Protein AF-A0A3B9PX40-F1 (afdb_monomer_lite)

Secondary structure (DSSP, 8-state):
----S-HHHHHT-SSEEEEEEEEETTEEEEEEEEE-HHHHHHHHHHHHHTT---HHHHHHHHHHHHHT--

Structure (mmCIF, N/CA/C/O backbone):
data_AF-A0A3B9PX40-F1
#
_entry.id   AF-A0A3B9PX40-F1
#
loop_
_atom_site.group_PDB
_atom_site.id
_atom_site.type_symbol
_atom_site.label_atom_id
_atom_site.label_alt_id
_atom_site.label_comp_id
_atom_site.label_asym_id
_atom_site.label_entity_id
_atom_site.label_seq_id
_atom_site.pdbx_PDB_ins_code
_atom_site.Cartn_x
_atom_site.Cartn_y
_atom_site.Cartn_z
_atom_site.occupancy
_atom_site.B_iso_or_equiv
_atom_site.auth_seq_id
_atom_site.auth_comp_id
_atom_site.auth_asym_id
_atom_site.auth_atom_id
_atom_site.pdbx_PDB_model_num
ATOM 1 N N . ILE A 1 1 ? -10.962 7.569 -12.532 1.00 85.19 1 ILE A N 1
ATOM 2 C CA . ILE A 1 1 ? -9.584 7.052 -12.327 1.00 85.19 1 ILE A CA 1
ATOM 3 C C . ILE A 1 1 ? -8.785 8.140 -11.621 1.00 85.19 1 ILE A C 1
ATOM 5 O O . ILE A 1 1 ? -8.833 9.275 -12.077 1.00 85.19 1 ILE A O 1
ATOM 9 N N . CYS A 1 2 ? -8.117 7.819 -10.511 1.00 96.44 2 CYS A N 1
ATOM 10 C CA . CYS A 1 2 ? -7.314 8.752 -9.713 1.00 96.44 2 CYS A CA 1
ATOM 11 C C . CYS A 1 2 ? -5.911 8.161 -9.508 1.00 96.44 2 CYS A C 1
ATOM 13 O O . CYS A 1 2 ? -5.791 6.963 -9.265 1.00 96.44 2 CYS A O 1
ATOM 15 N N . ILE A 1 3 ? -4.869 8.990 -9.611 1.00 96.81 3 ILE A N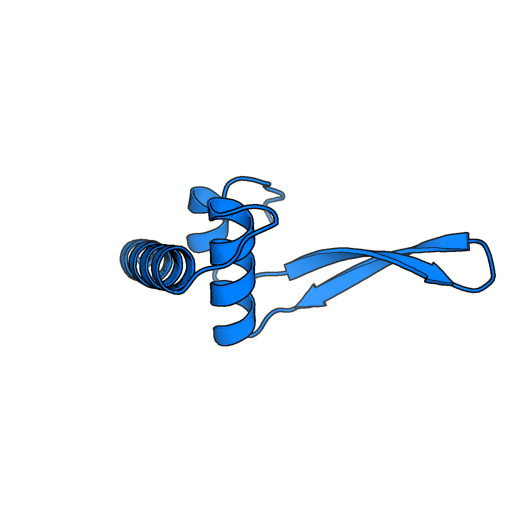 1
ATOM 16 C CA . ILE A 1 3 ? -3.489 8.631 -9.258 1.00 96.81 3 ILE A CA 1
ATOM 17 C C . ILE A 1 3 ? -3.123 9.458 -8.031 1.00 96.81 3 ILE A C 1
ATOM 19 O O . ILE A 1 3 ? -3.233 10.682 -8.058 1.00 96.81 3 ILE A O 1
ATOM 23 N N . THR A 1 4 ? -2.701 8.800 -6.955 1.00 97.25 4 THR A N 1
ATOM 24 C CA . THR A 1 4 ? -2.419 9.465 -5.683 1.00 97.25 4 THR A CA 1
ATOM 25 C C . THR A 1 4 ? -1.274 8.787 -4.944 1.00 97.25 4 THR A C 1
ATOM 27 O O . THR A 1 4 ? -1.024 7.597 -5.110 1.00 97.25 4 THR A O 1
ATOM 30 N N . HIS A 1 5 ? -0.590 9.566 -4.113 1.00 95.81 5 HIS A N 1
ATOM 31 C CA . HIS A 1 5 ? 0.382 9.088 -3.131 1.00 95.81 5 HIS A CA 1
ATOM 32 C C . HIS A 1 5 ? -0.164 9.177 -1.696 1.00 95.81 5 HIS A C 1
ATOM 34 O O . HIS A 1 5 ? 0.516 8.772 -0.758 1.00 95.81 5 HIS A O 1
ATOM 40 N N . LEU A 1 6 ? -1.377 9.712 -1.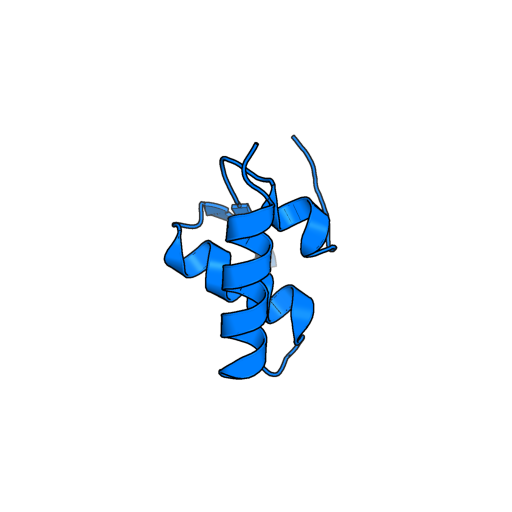516 1.00 97.19 6 LEU A N 1
ATOM 41 C CA . LEU A 1 6 ? -2.013 9.874 -0.212 1.00 97.19 6 LEU A CA 1
ATOM 42 C C . LEU A 1 6 ? -2.826 8.629 0.137 1.00 97.19 6 LEU A C 1
ATOM 44 O O . LEU A 1 6 ? -3.748 8.260 -0.596 1.00 97.19 6 LEU A O 1
ATOM 48 N N . ALA A 1 7 ? -2.501 8.016 1.276 1.00 97.00 7 ALA A N 1
ATOM 49 C CA . ALA A 1 7 ? -3.171 6.821 1.786 1.00 97.00 7 ALA A CA 1
ATOM 50 C C . ALA A 1 7 ? -4.680 7.045 1.958 1.00 97.00 7 ALA A C 1
ATOM 52 O O . ALA A 1 7 ? -5.479 6.189 1.595 1.00 97.00 7 ALA A O 1
ATOM 53 N N . GLN A 1 8 ? -5.064 8.232 2.432 1.00 96.12 8 GLN A N 1
ATOM 54 C CA . GLN A 1 8 ? -6.449 8.622 2.688 1.00 96.12 8 GLN A CA 1
ATOM 55 C C . GLN A 1 8 ? -7.287 8.575 1.415 1.00 96.12 8 GLN A C 1
ATOM 57 O O . GLN A 1 8 ? -8.375 8.028 1.426 1.00 96.12 8 GLN A O 1
ATOM 62 N N . ILE A 1 9 ? -6.764 9.085 0.296 1.00 97.00 9 ILE A N 1
ATOM 63 C CA . ILE A 1 9 ? -7.476 9.042 -0.988 1.00 97.00 9 ILE A CA 1
ATOM 64 C C . ILE A 1 9 ? -7.503 7.609 -1.529 1.00 97.00 9 ILE A C 1
ATOM 66 O O . ILE A 1 9 ? -8.514 7.156 -2.057 1.00 97.00 9 ILE A O 1
ATOM 70 N N . ALA A 1 10 ? -6.391 6.885 -1.403 1.00 97.44 10 ALA A N 1
ATOM 71 C CA . ALA A 1 10 ? -6.274 5.534 -1.932 1.00 97.44 10 ALA A CA 1
ATOM 72 C C . ALA A 1 10 ? -7.165 4.516 -1.188 1.00 97.44 10 ALA A C 1
ATOM 74 O O . ALA A 1 10 ? -7.581 3.515 -1.780 1.00 97.44 10 ALA A O 1
ATOM 75 N N . ALA A 1 11 ? -7.498 4.773 0.080 1.00 97.38 11 ALA A N 1
ATOM 76 C CA . ALA A 1 11 ? -8.382 3.936 0.888 1.00 97.38 11 ALA A CA 1
ATOM 77 C C . ALA A 1 11 ? -9.817 3.867 0.329 1.00 97.38 11 ALA A C 1
ATOM 79 O O . ALA A 1 11 ? -10.373 2.769 0.271 1.00 97.38 11 ALA A O 1
ATOM 80 N N . PHE A 1 12 ? -10.346 4.972 -0.211 1.00 96.94 12 PHE A N 1
ATOM 81 C CA . PHE A 1 12 ? -11.676 5.059 -0.847 1.00 96.94 12 PHE A CA 1
ATOM 82 C C . PHE A 1 12 ? -11.806 4.313 -2.188 1.00 96.94 12 PHE A C 1
ATOM 84 O O . PHE A 1 12 ? -12.862 4.338 -2.809 1.00 96.94 12 PHE A O 1
ATOM 91 N N . SER A 1 13 ? -10.741 3.688 -2.699 1.00 96.12 13 SER A N 1
ATOM 92 C CA . SER A 1 13 ? -10.807 3.000 -3.994 1.00 96.12 13 SER A CA 1
ATOM 93 C C . SER A 1 13 ? -11.612 1.698 -3.930 1.00 96.12 13 SER A C 1
ATOM 95 O O . SER A 1 13 ? -11.293 0.816 -3.133 1.00 96.12 13 SER A O 1
ATOM 97 N N . ASP A 1 14 ? -12.572 1.520 -4.840 1.00 95.31 14 ASP A N 1
ATOM 98 C CA . ASP A 1 14 ? -13.234 0.220 -5.051 1.00 95.31 14 ASP A CA 1
ATOM 99 C C . ASP A 1 14 ? -12.257 -0.812 -5.638 1.00 95.31 14 ASP A C 1
ATOM 101 O O . ASP A 1 14 ? -12.240 -1.984 -5.268 1.00 95.31 14 ASP A O 1
ATOM 105 N N . HIS A 1 15 ? -11.389 -0.347 -6.542 1.00 96.38 15 HIS A N 1
ATOM 106 C CA . HIS A 1 15 ? -10.314 -1.127 -7.143 1.00 96.38 15 HIS A CA 1
ATOM 107 C C . HIS A 1 15 ? -8.986 -0.398 -6.971 1.00 96.38 15 HIS A C 1
ATOM 109 O O . HIS A 1 15 ? -8.825 0.734 -7.437 1.00 96.38 15 HIS A O 1
ATOM 115 N N . HIS A 1 16 ? -8.021 -1.061 -6.337 1.00 97.69 16 HIS A N 1
ATOM 116 C CA . HIS A 1 16 ? -6.709 -0.489 -6.065 1.00 97.69 16 HIS A CA 1
ATOM 117 C C . HIS A 1 16 ? -5.652 -1.130 -6.967 1.00 97.69 16 HIS A C 1
ATOM 119 O O . HIS A 1 16 ? -5.542 -2.352 -7.046 1.00 97.69 16 HIS A O 1
ATOM 125 N N . TYR A 1 17 ? -4.848 -0.296 -7.626 1.00 98.19 17 TYR A N 1
ATOM 126 C CA . TYR A 1 17 ? -3.732 -0.734 -8.459 1.00 98.19 17 TYR A CA 1
ATOM 127 C C . TYR A 1 17 ? -2.425 -0.142 -7.946 1.00 98.19 17 TYR A C 1
ATOM 129 O O . TYR A 1 17 ? -2.343 1.061 -7.704 1.00 98.19 17 TYR A O 1
ATOM 137 N N . ARG A 1 18 ? -1.386 -0.972 -7.836 1.00 97.06 18 ARG A N 1
ATOM 138 C CA . ARG A 1 18 ? -0.025 -0.514 -7.554 1.00 97.06 18 ARG A CA 1
ATOM 139 C C . ARG A 1 18 ? 0.746 -0.362 -8.852 1.00 97.06 18 ARG A C 1
ATOM 141 O O . ARG A 1 18 ? 0.781 -1.284 -9.666 1.00 97.06 18 ARG A O 1
ATOM 148 N N . ILE A 1 19 ? 1.393 0.787 -9.008 1.00 96.56 19 ILE A N 1
ATOM 149 C CA . ILE A 1 19 ? 2.303 1.066 -10.116 1.00 96.56 19 ILE A CA 1
ATOM 150 C C . ILE A 1 19 ? 3.731 0.972 -9.585 1.00 96.56 19 ILE A C 1
ATOM 152 O O . ILE A 1 19 ? 4.079 1.640 -8.612 1.00 96.56 19 ILE A O 1
ATOM 156 N N . SER A 1 20 ? 4.561 0.157 -10.227 1.00 95.62 20 SER A N 1
ATOM 157 C CA . SER A 1 20 ? 5.973 -0.016 -9.882 1.00 95.62 20 SER A CA 1
ATOM 158 C C . SER A 1 20 ? 6.860 0.071 -11.116 1.00 95.62 20 SER A C 1
ATOM 160 O O . SER A 1 20 ? 6.397 0.000 -12.254 1.00 95.62 20 SER A O 1
ATOM 162 N N . LYS A 1 21 ? 8.155 0.287 -10.887 1.00 96.81 21 LYS A N 1
ATOM 163 C CA . LYS A 1 21 ? 9.182 0.185 -11.920 1.00 96.81 21 LYS A CA 1
ATOM 164 C C . LYS A 1 21 ? 10.044 -1.028 -11.624 1.00 96.81 21 LYS A C 1
ATOM 166 O O . LYS A 1 21 ? 10.472 -1.203 -10.487 1.00 96.81 21 LYS A O 1
ATOM 171 N N . GLU A 1 22 ? 10.298 -1.820 -12.649 1.00 95.94 22 GLU A N 1
ATOM 172 C CA . GLU A 1 22 ? 11.128 -3.019 -12.590 1.00 95.94 22 GLU A CA 1
ATOM 173 C C . GLU A 1 22 ? 12.147 -2.959 -13.729 1.00 95.94 22 GLU A C 1
ATOM 175 O O . GLU A 1 22 ? 11.920 -2.296 -14.742 1.00 95.94 22 GLU A O 1
ATOM 180 N N . GLU A 1 23 ? 13.298 -3.599 -13.559 1.00 96.88 23 GLU A N 1
ATOM 181 C CA . GLU A 1 23 ? 14.262 -3.751 -14.645 1.00 96.88 23 GLU A CA 1
ATOM 182 C C . GLU A 1 23 ? 13.947 -5.034 -15.419 1.00 96.88 23 GLU A C 1
ATOM 184 O O . GLU A 1 23 ? 13.806 -6.106 -14.835 1.00 96.88 23 GLU A O 1
ATOM 189 N N . SER A 1 24 ? 13.835 -4.924 -16.739 1.00 94.56 24 SER A N 1
ATOM 190 C CA . SER A 1 24 ? 13.655 -6.049 -17.649 1.00 94.56 24 SER A CA 1
ATOM 191 C C . SER A 1 24 ? 14.580 -5.849 -18.844 1.00 94.56 24 SER A C 1
ATOM 193 O O . SER A 1 24 ? 14.544 -4.800 -19.486 1.00 94.56 24 SER A O 1
ATOM 195 N N . GLU A 1 25 ? 15.460 -6.820 -19.098 1.00 95.06 25 GLU A N 1
ATOM 196 C CA . GLU A 1 25 ? 16.425 -6.792 -20.212 1.00 95.06 25 GLU A CA 1
ATOM 197 C C . GLU A 1 25 ? 17.276 -5.503 -20.270 1.00 95.06 25 GLU A C 1
ATOM 199 O O . GLU A 1 25 ? 17.481 -4.911 -21.330 1.00 95.06 25 GLU A O 1
ATOM 204 N N . GLY A 1 26 ? 17.757 -5.021 -19.117 1.00 95.62 26 GLY A N 1
ATOM 205 C CA . GLY A 1 26 ? 18.573 -3.803 -19.035 1.00 95.62 26 GLY A CA 1
ATOM 206 C C . GLY A 1 26 ? 17.790 -2.498 -19.222 1.00 95.62 26 GLY A C 1
ATOM 207 O O . GLY A 1 26 ? 18.387 -1.431 -19.381 1.00 95.62 26 GLY A O 1
ATOM 208 N N . ARG A 1 27 ? 16.451 -2.551 -19.232 1.00 96.25 27 ARG A N 1
ATOM 209 C CA . ARG A 1 27 ? 15.573 -1.384 -19.371 1.0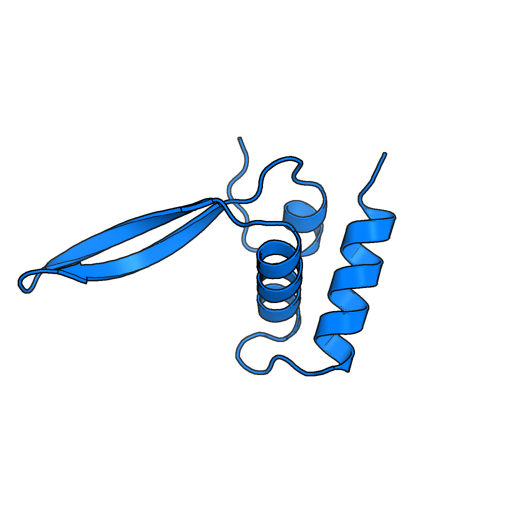0 96.25 27 ARG A CA 1
ATOM 210 C C . ARG A 1 27 ? 14.614 -1.290 -18.193 1.00 96.25 27 ARG A C 1
ATOM 212 O O . ARG A 1 27 ? 14.006 -2.274 -17.787 1.00 96.25 27 ARG A O 1
ATOM 219 N N . THR A 1 28 ? 14.412 -0.081 -17.672 1.00 96.94 28 THR A N 1
ATOM 220 C CA . THR A 1 28 ? 13.340 0.168 -16.702 1.00 96.94 28 THR A CA 1
ATOM 221 C C . THR A 1 28 ? 11.984 0.123 -17.403 1.00 96.94 28 THR A C 1
ATOM 223 O O . THR A 1 28 ? 11.717 0.926 -18.300 1.00 96.94 28 THR A O 1
ATOM 226 N N . VAL A 1 29 ? 11.116 -0.780 -16.962 1.00 97.62 29 VAL A N 1
ATOM 227 C CA . VAL A 1 29 ? 9.727 -0.911 -17.408 1.00 97.62 29 VAL A CA 1
ATOM 228 C C . VAL A 1 29 ? 8.774 -0.572 -16.266 1.00 97.62 29 VAL A C 1
ATOM 230 O O . VAL A 1 29 ? 9.106 -0.720 -15.091 1.00 97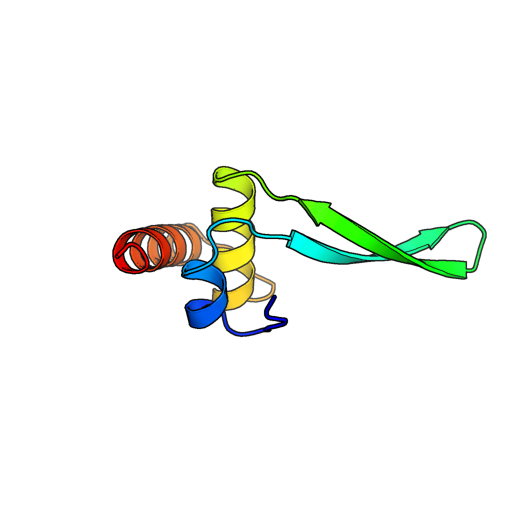.62 29 VAL A O 1
ATOM 233 N N . THR A 1 30 ? 7.584 -0.076 -16.601 1.00 97.25 30 THR A N 1
ATOM 234 C CA . THR A 1 30 ? 6.526 0.193 -15.621 1.00 97.25 30 THR A CA 1
ATOM 235 C C . THR A 1 30 ? 5.547 -0.969 -15.594 1.00 97.25 30 THR A C 1
ATOM 237 O O . THR A 1 30 ? 5.020 -1.361 -16.632 1.00 97.25 30 THR A O 1
ATOM 240 N N . THR A 1 31 ? 5.288 -1.489 -14.399 1.00 96.62 31 THR A N 1
ATOM 241 C CA . THR A 1 31 ? 4.343 -2.571 -14.138 1.00 96.62 31 THR A CA 1
ATOM 242 C C . THR A 1 31 ? 3.143 -2.032 -13.365 1.00 96.62 31 THR A C 1
ATOM 244 O O . THR A 1 31 ? 3.268 -1.129 -12.535 1.00 96.62 31 THR A O 1
ATOM 247 N N . ILE A 1 32 ? 1.957 -2.564 -13.667 1.00 96.69 32 ILE A N 1
ATOM 248 C CA . ILE A 1 32 ? 0.715 -2.257 -12.954 1.00 96.69 32 ILE A CA 1
ATOM 249 C C . ILE A 1 32 ? 0.156 -3.575 -12.435 1.00 96.69 32 ILE A C 1
ATOM 251 O O . ILE A 1 32 ? -0.035 -4.513 -13.207 1.00 96.69 32 ILE A O 1
ATOM 255 N N . LYS A 1 33 ? -0.119 -3.639 -11.134 1.00 97.56 33 LYS A N 1
ATOM 256 C CA . LYS A 1 33 ? -0.708 -4.808 -10.482 1.00 97.56 33 LYS A CA 1
ATOM 257 C C . LYS A 1 33 ? -2.015 -4.415 -9.802 1.00 97.56 33 LYS A C 1
ATOM 259 O O . LYS A 1 33 ? -2.022 -3.486 -8.997 1.00 97.56 33 LYS A O 1
ATOM 264 N N . ALA A 1 34 ? -3.100 -5.125 -10.110 1.00 98.12 34 ALA A N 1
ATOM 265 C CA . ALA A 1 34 ? -4.330 -5.056 -9.324 1.00 98.12 34 ALA A CA 1
ATOM 266 C C . ALA A 1 34 ? -4.085 -5.698 -7.953 1.00 98.12 34 ALA A C 1
ATOM 268 O O . ALA A 1 34 ? -3.512 -6.786 -7.892 1.00 98.12 34 ALA A O 1
ATOM 269 N N . LEU A 1 35 ? -4.485 -5.018 -6.882 1.00 98.25 35 LEU A N 1
ATOM 270 C CA . LEU A 1 35 ? -4.320 -5.504 -5.517 1.00 98.25 35 LEU A CA 1
ATOM 271 C C . LEU A 1 35 ? -5.612 -6.149 -5.028 1.00 98.25 35 LEU A C 1
ATOM 273 O O . LEU A 1 35 ? -6.695 -5.586 -5.203 1.00 98.25 35 LEU A O 1
ATOM 277 N N . ASP A 1 36 ? -5.487 -7.302 -4.375 1.00 98.19 36 ASP A N 1
ATOM 278 C CA . ASP A 1 36 ? -6.579 -7.833 -3.562 1.00 98.19 36 ASP A CA 1
ATOM 279 C C . ASP A 1 36 ? -6.761 -7.017 -2.265 1.00 98.19 36 ASP A C 1
ATOM 281 O O . ASP A 1 36 ? -6.027 -6.065 -1.987 1.00 98.19 36 ASP A O 1
ATOM 285 N N . GLN A 1 37 ? -7.749 -7.377 -1.445 1.00 96.25 37 GLN A N 1
ATOM 286 C CA . GLN A 1 37 ? -8.044 -6.638 -0.217 1.00 96.25 37 GLN A CA 1
ATOM 287 C C . GLN A 1 37 ? -6.881 -6.648 0.789 1.00 96.25 37 GLN A C 1
ATOM 289 O O . GLN A 1 37 ? -6.612 -5.635 1.433 1.00 96.25 37 GLN A O 1
ATOM 294 N N . LYS A 1 38 ? -6.177 -7.775 0.924 1.00 97.00 38 LYS A N 1
ATOM 295 C CA . LYS A 1 38 ? -5.048 -7.908 1.850 1.00 97.00 38 LYS A CA 1
ATOM 296 C C . LYS A 1 38 ? -3.855 -7.097 1.351 1.00 97.00 38 LYS A C 1
ATOM 298 O O . LYS A 1 38 ? -3.211 -6.395 2.128 1.00 97.00 38 LYS A O 1
ATOM 303 N N . GLU A 1 39 ? -3.578 -7.173 0.056 1.00 97.88 39 GLU A N 1
ATOM 304 C CA . GLU A 1 39 ? -2.529 -6.406 -0.604 1.00 97.88 39 GLU A CA 1
ATOM 305 C C . GLU A 1 39 ? -2.821 -4.900 -0.561 1.00 97.88 39 GLU A C 1
ATOM 307 O O . GLU A 1 39 ? -1.906 -4.114 -0.318 1.00 97.88 39 GLU A O 1
ATOM 312 N N . LYS A 1 40 ? -4.090 -4.490 -0.708 1.00 97.50 40 LYS A N 1
ATOM 313 C CA . LYS A 1 40 ? -4.533 -3.103 -0.510 1.00 97.50 40 LYS A CA 1
ATOM 314 C C . LYS A 1 40 ? -4.209 -2.632 0.905 1.00 97.50 40 LYS A C 1
ATOM 316 O O . LYS A 1 40 ? -3.580 -1.589 1.048 1.00 97.50 40 LYS A O 1
ATOM 321 N N . THR A 1 41 ? -4.569 -3.390 1.942 1.00 97.50 41 THR A N 1
ATOM 322 C CA . THR A 1 41 ? -4.241 -3.031 3.333 1.00 97.50 41 THR A CA 1
ATOM 323 C C . THR A 1 41 ? -2.737 -2.856 3.536 1.00 97.50 41 THR A C 1
ATOM 325 O O . THR A 1 41 ? -2.307 -1.864 4.125 1.00 97.50 41 THR A O 1
ATOM 328 N N . GLN A 1 42 ? -1.920 -3.769 3.003 1.00 97.19 42 GLN A N 1
ATOM 329 C CA . GLN A 1 42 ? -0.462 -3.657 3.090 1.00 97.19 42 GLN A CA 1
ATOM 330 C C . GLN A 1 42 ? 0.076 -2.417 2.369 1.00 97.19 42 GLN A C 1
ATOM 332 O O . GLN A 1 42 ? 0.963 -1.743 2.891 1.00 97.19 42 GLN A O 1
ATOM 337 N N . GLU A 1 43 ? -0.461 -2.092 1.195 1.00 97.19 43 GLU A N 1
ATOM 338 C CA . GLU A 1 43 ? -0.042 -0.914 0.439 1.00 97.19 43 GLU A CA 1
ATOM 339 C C . GLU A 1 43 ? -0.442 0.385 1.147 1.00 97.19 43 GLU A C 1
ATOM 341 O O . GLU A 1 43 ? 0.381 1.290 1.265 1.00 97.19 43 GLU A O 1
ATOM 346 N N . ILE A 1 44 ? -1.652 0.465 1.709 1.00 97.62 44 ILE A N 1
ATOM 347 C CA . ILE A 1 44 ? -2.082 1.609 2.526 1.00 97.62 44 ILE A CA 1
ATOM 348 C C . ILE A 1 44 ? -1.192 1.748 3.770 1.00 97.62 44 ILE A C 1
ATOM 350 O O . ILE A 1 44 ? -0.721 2.847 4.064 1.00 97.62 44 ILE A O 1
ATOM 354 N N . ALA A 1 45 ? -0.871 0.647 4.457 1.00 97.88 45 ALA A N 1
ATOM 355 C CA . ALA A 1 45 ? 0.045 0.660 5.598 1.00 97.88 45 ALA A CA 1
ATOM 356 C C . ALA A 1 45 ? 1.452 1.136 5.206 1.00 97.88 45 ALA A C 1
ATOM 358 O O . ALA A 1 45 ? 2.071 1.910 5.938 1.00 97.88 45 ALA A O 1
ATOM 359 N N . ARG A 1 46 ? 1.942 0.734 4.026 1.00 96.81 46 ARG A N 1
ATOM 360 C CA . ARG A 1 46 ? 3.202 1.221 3.444 1.00 96.81 46 ARG A CA 1
ATOM 361 C C . ARG A 1 46 ? 3.136 2.713 3.113 1.00 96.81 46 ARG A C 1
ATOM 363 O O . ARG A 1 46 ? 4.103 3.430 3.343 1.00 96.81 46 ARG A O 1
ATOM 370 N N . MET A 1 47 ? 2.018 3.207 2.588 1.00 96.50 47 MET A N 1
ATOM 371 C CA . MET A 1 47 ? 1.831 4.637 2.315 1.00 96.50 47 MET A CA 1
ATOM 372 C C . MET A 1 47 ? 1.803 5.471 3.607 1.00 96.50 47 MET A C 1
ATOM 374 O O . MET A 1 47 ? 2.299 6.594 3.604 1.00 96.50 47 MET A O 1
ATOM 378 N N . LEU A 1 48 ? 1.275 4.919 4.707 1.00 96.31 48 LEU A N 1
ATOM 379 C CA . LEU A 1 48 ? 1.239 5.564 6.027 1.00 96.31 48 LEU A CA 1
ATOM 380 C C . LEU A 1 48 ? 2.592 5.514 6.761 1.00 96.31 48 LEU A C 1
ATOM 382 O O . LEU A 1 48 ? 3.027 6.517 7.319 1.00 96.31 48 LEU A O 1
ATOM 386 N N . GLY A 1 49 ? 3.244 4.347 6.789 1.00 93.06 49 GLY A N 1
ATOM 387 C CA . GLY A 1 49 ? 4.478 4.087 7.550 1.00 93.06 49 GLY A CA 1
ATOM 388 C C . GLY A 1 49 ? 5.781 4.234 6.758 1.00 93.06 49 GLY A C 1
ATOM 389 O O . GLY A 1 49 ? 6.876 4.149 7.319 1.00 93.06 49 GLY A O 1
ATOM 390 N N . GLY A 1 50 ? 5.696 4.436 5.443 1.00 91.19 50 GLY A N 1
ATOM 391 C CA . GLY A 1 50 ? 6.850 4.484 4.552 1.00 91.19 50 GLY A CA 1
ATOM 392 C C . GLY A 1 50 ? 7.553 3.127 4.436 1.00 91.19 50 GLY A C 1
ATOM 393 O O . GLY A 1 50 ? 6.940 2.115 4.100 1.00 91.19 50 GLY A O 1
ATOM 394 N N . LEU A 1 51 ? 8.868 3.112 4.683 1.00 83.81 51 LEU A N 1
ATOM 395 C CA . LEU A 1 51 ? 9.700 1.901 4.598 1.00 83.81 51 LEU A CA 1
ATOM 396 C C . LEU A 1 51 ? 9.482 0.926 5.766 1.00 83.81 51 LEU A C 1
ATOM 398 O O . LEU A 1 51 ? 9.878 -0.232 5.664 1.00 83.81 51 LEU A O 1
ATOM 402 N N . HIS A 1 52 ? 8.861 1.376 6.860 1.00 87.81 52 HIS A N 1
ATOM 403 C CA . HIS A 1 52 ? 8.625 0.561 8.049 1.00 87.81 52 HIS A CA 1
ATOM 404 C C . HIS A 1 52 ? 7.132 0.278 8.197 1.00 87.81 52 HIS A C 1
ATOM 406 O O . HIS A 1 52 ? 6.364 1.108 8.682 1.00 87.81 52 HIS A O 1
ATOM 412 N N . VAL A 1 53 ? 6.724 -0.921 7.787 1.00 92.25 53 VAL A N 1
ATOM 413 C CA . VAL A 1 53 ? 5.389 -1.442 8.085 1.00 92.25 53 VAL A CA 1
ATOM 414 C C . VAL A 1 53 ? 5.457 -2.162 9.428 1.00 92.25 53 VAL A C 1
ATOM 416 O O . VAL A 1 53 ? 6.189 -3.138 9.572 1.00 92.25 53 VAL A O 1
ATOM 419 N N . SER A 1 54 ? 4.722 -1.657 10.414 1.00 94.69 54 SER A N 1
ATOM 420 C CA . SER A 1 54 ? 4.576 -2.258 11.737 1.00 94.69 54 SER A CA 1
ATOM 421 C C . SER A 1 54 ? 3.142 -2.741 11.939 1.00 94.69 54 SER A C 1
ATOM 423 O O . SER A 1 54 ? 2.243 -2.423 11.160 1.00 94.69 54 SER A O 1
ATOM 425 N N . GLU A 1 55 ? 2.901 -3.483 13.018 1.00 95.81 55 GLU A N 1
ATOM 426 C CA . GLU A 1 55 ? 1.540 -3.868 13.408 1.00 95.81 55 GLU A CA 1
ATOM 427 C C . GLU A 1 55 ? 0.642 -2.640 13.617 1.00 95.81 55 GLU A C 1
ATOM 429 O O . GLU A 1 55 ? -0.513 -2.638 13.198 1.00 95.81 55 GLU A O 1
ATOM 434 N N . THR A 1 56 ? 1.184 -1.555 14.180 1.00 95.75 56 THR A N 1
ATOM 435 C CA . THR A 1 56 ? 0.449 -0.298 14.360 1.00 95.75 56 THR A CA 1
ATOM 436 C C . THR A 1 56 ? 0.061 0.331 13.025 1.00 95.75 56 THR A C 1
ATOM 438 O O . THR A 1 56 ? -1.066 0.796 12.878 1.00 95.75 56 THR A O 1
ATOM 441 N N . THR A 1 57 ? 0.961 0.357 12.034 1.00 95.94 57 THR A N 1
ATOM 442 C CA . THR A 1 57 ? 0.628 0.961 10.733 1.00 95.94 57 THR A CA 1
ATOM 443 C C . THR A 1 57 ? -0.340 0.099 9.931 1.00 95.94 57 THR A C 1
ATOM 445 O O . THR A 1 57 ? -1.179 0.654 9.225 1.00 95.94 57 THR A O 1
ATOM 448 N N . LEU A 1 58 ? -0.282 -1.229 10.080 1.00 97.44 58 LEU A N 1
ATOM 449 C CA . LEU A 1 58 ? -1.291 -2.142 9.537 1.00 97.44 58 LEU A CA 1
ATOM 450 C C . LEU A 1 58 ? -2.664 -1.888 10.153 1.00 97.44 58 LEU A C 1
ATOM 452 O O . LEU A 1 58 ? -3.624 -1.692 9.416 1.00 97.44 58 LEU A O 1
ATOM 456 N N . LYS A 1 59 ? -2.746 -1.803 11.483 1.00 97.62 59 LYS A N 1
ATOM 457 C CA . LYS A 1 59 ? -4.007 -1.522 12.173 1.00 97.62 59 LYS A CA 1
ATOM 458 C C . LYS A 1 59 ? -4.608 -0.179 11.744 1.00 97.62 59 LYS A C 1
ATOM 460 O O . LYS A 1 59 ? -5.784 -0.114 11.403 1.00 97.62 59 LYS A O 1
ATOM 465 N N . ASN A 1 60 ? -3.786 0.868 11.663 1.00 96.94 60 ASN A N 1
ATOM 466 C CA . ASN A 1 60 ? -4.232 2.177 11.179 1.00 96.94 60 ASN A CA 1
ATOM 467 C C . ASN A 1 60 ? -4.740 2.118 9.727 1.00 96.94 60 ASN A C 1
ATOM 469 O O . ASN A 1 60 ? -5.676 2.827 9.372 1.00 96.94 60 ASN A O 1
ATOM 473 N N . ALA A 1 61 ? -4.127 1.294 8.872 1.00 97.69 61 ALA A N 1
ATOM 474 C CA . ALA A 1 61 ? -4.580 1.107 7.497 1.00 97.69 61 ALA A CA 1
ATOM 475 C C . ALA A 1 61 ? -5.933 0.387 7.424 1.00 97.69 61 ALA A C 1
ATOM 477 O O . ALA A 1 61 ? -6.781 0.772 6.623 1.00 97.69 61 ALA A O 1
ATOM 478 N N . GLU A 1 62 ? -6.141 -0.637 8.254 1.00 97.44 62 GLU A N 1
ATOM 479 C CA . GLU A 1 62 ? -7.418 -1.352 8.358 1.00 97.44 62 GLU A CA 1
ATOM 480 C C . GLU A 1 62 ? -8.545 -0.425 8.823 1.00 97.44 62 GLU A C 1
ATOM 482 O O . GLU A 1 62 ? -9.613 -0.405 8.207 1.00 97.44 62 GLU A O 1
ATOM 487 N N . GLU A 1 63 ? -8.290 0.382 9.858 1.00 97.50 63 GLU A N 1
ATOM 488 C CA . GLU A 1 63 ? -9.232 1.393 10.353 1.00 97.50 63 GLU A CA 1
ATOM 489 C C . GLU A 1 63 ? -9.564 2.408 9.251 1.00 97.50 63 GLU A C 1
ATOM 491 O O . GLU A 1 63 ? -10.734 2.592 8.918 1.00 97.50 63 GLU A O 1
ATOM 496 N N . LEU A 1 64 ? -8.546 2.968 8.587 1.00 97.31 64 LEU A N 1
ATOM 497 C CA . LEU A 1 64 ? -8.731 3.935 7.504 1.00 97.31 64 LEU A CA 1
ATOM 498 C C . LEU A 1 64 ? -9.561 3.369 6.344 1.00 97.31 64 LEU A C 1
ATOM 500 O O . LEU A 1 64 ? -10.423 4.063 5.812 1.00 97.31 64 LEU A O 1
ATOM 504 N N . ILE A 1 65 ? -9.316 2.121 5.931 1.00 97.00 65 ILE A N 1
ATOM 505 C CA . ILE A 1 65 ? -10.095 1.472 4.865 1.00 97.00 65 ILE A CA 1
ATOM 506 C C . ILE A 1 65 ? -11.542 1.264 5.307 1.00 97.00 65 ILE A C 1
ATOM 508 O O . ILE A 1 65 ? -12.448 1.501 4.514 1.00 97.00 65 ILE A O 1
ATOM 512 N N . THR A 1 66 ? -11.753 0.841 6.553 1.00 96.12 66 THR A N 1
ATOM 513 C CA . THR A 1 66 ? -13.092 0.603 7.104 1.00 96.12 66 THR A CA 1
ATOM 514 C C . THR A 1 66 ? -13.907 1.897 7.161 1.00 96.12 66 THR A C 1
ATOM 516 O O . THR A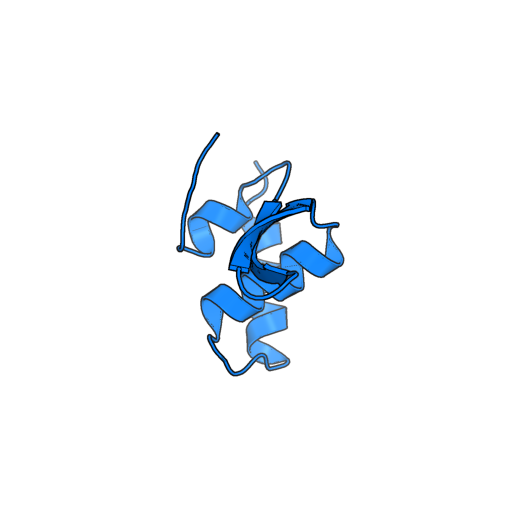 1 66 ? -15.080 1.892 6.804 1.00 96.12 66 THR A O 1
ATOM 519 N N . GLU A 1 67 ? -13.283 3.015 7.539 1.00 95.56 67 GLU A N 1
ATOM 520 C CA . GLU A 1 67 ? -13.912 4.346 7.549 1.00 95.56 67 GLU A CA 1
ATOM 521 C C . GLU A 1 67 ? -14.107 4.946 6.147 1.00 95.56 67 GLU A C 1
ATOM 523 O O . GLU A 1 67 ? -14.880 5.886 5.976 1.00 95.56 67 GLU A O 1
ATOM 528 N N . SER A 1 68 ? -13.419 4.411 5.136 1.00 93.31 68 SER A N 1
ATOM 529 C CA . SER A 1 68 ? -13.477 4.890 3.748 1.00 93.31 68 SER A CA 1
ATOM 530 C C . SER A 1 68 ? -14.550 4.190 2.902 1.00 93.31 68 SER A C 1
ATOM 532 O O . SER A 1 68 ? -14.492 4.231 1.671 1.00 93.31 68 SER A O 1
ATOM 534 N N . VAL A 1 69 ? -15.515 3.530 3.545 1.00 80.25 69 VAL A N 1
ATOM 535 C CA . VAL A 1 69 ? -16.689 2.936 2.896 1.00 80.25 69 VAL A CA 1
ATOM 536 C C . VAL A 1 69 ? -17.870 3.891 3.066 1.00 80.25 69 VAL A C 1
ATOM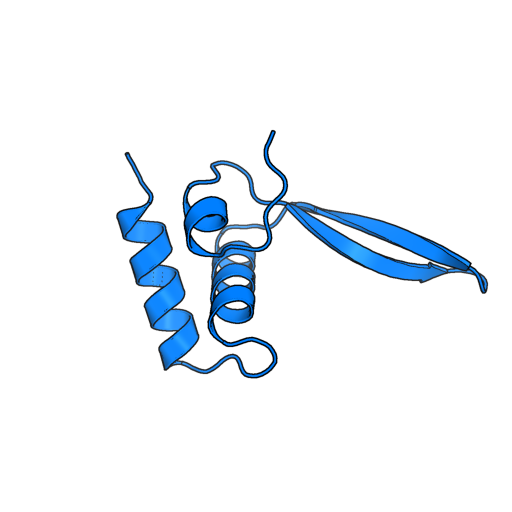 538 O O . VAL A 1 69 ? -18.120 4.371 4.170 1.00 80.25 69 VAL A O 1
ATOM 541 N N . LEU A 1 70 ? -18.559 4.197 1.963 1.00 59.53 70 LEU A N 1
ATOM 542 C CA . LEU A 1 70 ? -19.792 4.995 1.969 1.00 59.53 70 LEU A CA 1
ATOM 543 C C . LEU A 1 70 ? -20.979 4.223 2.553 1.00 59.53 70 LEU A C 1
ATOM 545 O O . LEU A 1 70 ? -21.089 3.009 2.267 1.00 59.53 70 LEU A O 1
#

Foldseek 3Di:
DDDDLQLLVQLLDPKHKDWDWDDDPNDIDIDIDTDDPQRNLVVSLCSVVPPDRDPVSSVVSVVSSVVSDD

Sequence (70 aa):
ICITHLAQIAAFSDHHYRISKEESEGRTVTTIKALDQKEKTQEIARMLGGLHVSETTLKNAEELITESVL

Radius of gyration: 13.14 Å; chains: 1; bounding box: 38×18×35 Å

pLDDT: mean 95.31, std 5.36, range [59.53, 98.25]